Protein AF-A0ABD0NCD5-F1 (afdb_monomer_lite)

InterPro domains:
  IPR006703 AIG1-type guanine nucleotide-binding (G) domain [PF04548] (11-108)
  IPR027417 P-loop containing nucleoside triphosphate hydrolase [G3DSA:3.40.50.300] (2-115)

Secondary structure (DSSP, 8-state):
-PPPEEEEETTEEEEE---TTTTSS----TTTHHHHHHTS----EEEEE-GGG--TTGGGSS-HHHHTTEEEEEEESSHHHHHHHHHHHHH-HHHHHHHHHTTT-EEEEETT---

pLDDT: mean 75.87, std 13.76, range [41.16, 91.31]

Sequence (115 aa):
MTVPSQLKISGHCVSVINLIGLHETAVDLHPLTGQLVNENEIIAFIFVVRLGQLTDADKMVFGDRVLQFVMILFTYESQEESDSIIDDLKKNSALERLTEKCGGRYHTCSKNMNS

Organism: Cirrhinus mrigala (NCBI:txid683832)

Structure (mmCIF, N/CA/C/O backbone):
data_AF-A0ABD0NCD5-F1
#
_entry.id   AF-A0ABD0NCD5-F1
#
loop_
_atom_site.group_PDB
_atom_site.id
_atom_site.type_symbol
_atom_site.label_atom_id
_atom_site.label_alt_id
_atom_site.label_comp_id
_atom_site.label_asym_id
_atom_site.label_entity_id
_atom_site.label_seq_id
_atom_site.pdbx_PDB_ins_code
_atom_site.Cartn_x
_atom_site.Cartn_y
_atom_site.Cartn_z
_atom_site.occupancy
_atom_site.B_iso_or_equiv
_atom_site.auth_seq_id
_atom_site.auth_comp_id
_atom_site.auth_asym_id
_atom_site.auth_atom_id
_atom_site.pdbx_PDB_model_num
ATOM 1 N N . MET A 1 1 ? 22.268 7.561 -4.926 1.00 47.56 1 MET A N 1
ATOM 2 C CA . MET A 1 1 ? 22.227 6.210 -5.522 1.00 47.56 1 MET A CA 1
ATOM 3 C C . MET A 1 1 ? 21.804 5.264 -4.408 1.00 47.56 1 MET A C 1
ATOM 5 O O . MET A 1 1 ? 22.511 5.188 -3.412 1.00 47.56 1 MET A O 1
ATOM 9 N N . THR A 1 2 ? 20.607 4.686 -4.480 1.00 59.03 2 THR A N 1
ATOM 10 C CA . THR A 1 2 ? 20.098 3.745 -3.468 1.00 59.03 2 THR A CA 1
ATOM 11 C C . THR A 1 2 ? 20.689 2.362 -3.732 1.00 59.03 2 THR A C 1
ATOM 13 O O . THR A 1 2 ? 20.673 1.886 -4.863 1.00 59.03 2 THR A O 1
ATOM 16 N N . VAL A 1 3 ? 21.275 1.739 -2.707 1.00 71.50 3 VAL A N 1
ATOM 17 C CA . VAL A 1 3 ? 21.882 0.403 -2.814 1.00 71.50 3 VAL A CA 1
ATOM 18 C C . VAL A 1 3 ? 20.797 -0.646 -2.539 1.00 71.50 3 VAL A C 1
ATOM 20 O O . VAL A 1 3 ? 20.146 -0.553 -1.494 1.00 71.50 3 VAL A O 1
ATOM 23 N N . PRO A 1 4 ? 20.572 -1.628 -3.435 1.00 80.62 4 PRO A N 1
ATOM 24 C CA . PRO A 1 4 ? 19.635 -2.716 -3.179 1.00 80.62 4 PRO A CA 1
ATOM 25 C C . PRO A 1 4 ? 20.057 -3.530 -1.953 1.00 80.62 4 PRO A C 1
ATOM 27 O O . PRO A 1 4 ? 21.213 -3.931 -1.831 1.00 80.62 4 PRO A O 1
ATOM 30 N N . SER A 1 5 ? 19.111 -3.808 -1.060 1.00 84.44 5 SER A N 1
ATOM 31 C CA . SER A 1 5 ? 19.298 -4.757 0.039 1.00 84.44 5 SER A CA 1
ATOM 32 C C . SER A 1 5 ? 18.902 -6.152 -0.428 1.00 84.44 5 SER A C 1
ATOM 34 O O . SER A 1 5 ? 17.781 -6.352 -0.887 1.00 84.44 5 SER A O 1
ATOM 36 N N . GLN A 1 6 ? 19.814 -7.116 -0.329 1.00 88.62 6 GLN A N 1
ATOM 37 C CA . GLN A 1 6 ? 19.564 -8.493 -0.749 1.00 88.62 6 GLN A CA 1
ATOM 38 C C . GLN A 1 6 ? 19.241 -9.375 0.453 1.00 88.62 6 GLN A C 1
ATOM 40 O O . GLN A 1 6 ? 19.925 -9.322 1.474 1.00 88.62 6 GLN A O 1
ATOM 45 N N . LEU A 1 7 ? 18.219 -10.215 0.317 1.00 88.19 7 LEU A N 1
ATOM 46 C CA . LEU A 1 7 ? 17.791 -11.166 1.335 1.00 88.19 7 LEU A CA 1
ATOM 47 C C . LEU A 1 7 ? 17.533 -12.535 0.705 1.00 88.19 7 LEU A C 1
ATOM 49 O O . LEU A 1 7 ? 17.120 -12.624 -0.449 1.00 88.19 7 LEU A O 1
ATOM 53 N N . LYS A 1 8 ? 17.732 -13.615 1.466 1.00 91.00 8 LYS A N 1
ATOM 54 C CA . LYS A 1 8 ? 17.350 -14.965 1.040 1.00 91.00 8 LYS A CA 1
ATOM 55 C C . LYS A 1 8 ? 16.115 -15.416 1.812 1.00 91.00 8 LYS A C 1
ATOM 57 O O . LYS A 1 8 ? 16.192 -15.623 3.018 1.00 91.00 8 LYS A O 1
ATOM 62 N N . ILE A 1 9 ? 14.993 -15.585 1.117 1.00 89.69 9 ILE A N 1
ATOM 63 C CA . ILE A 1 9 ? 13.704 -15.988 1.695 1.00 89.69 9 ILE A CA 1
ATOM 64 C C . ILE A 1 9 ? 13.284 -17.303 1.048 1.00 89.69 9 ILE A C 1
ATOM 66 O O . ILE A 1 9 ? 13.142 -17.380 -0.170 1.00 89.69 9 ILE A O 1
ATOM 70 N N . SER A 1 10 ? 13.107 -18.359 1.846 1.00 91.19 10 SER A N 1
ATOM 71 C CA . SER A 1 10 ? 12.651 -19.675 1.362 1.00 91.19 10 SER A CA 1
ATOM 72 C C . SER A 1 10 ? 13.425 -20.185 0.134 1.00 91.19 10 SER A C 1
ATOM 74 O O . SER A 1 10 ? 12.841 -20.695 -0.816 1.00 91.19 10 SER A O 1
ATOM 76 N N . GLY A 1 11 ? 14.748 -19.983 0.115 1.00 90.19 11 GLY A N 1
ATOM 77 C CA . GLY A 1 11 ? 15.621 -20.383 -0.996 1.00 90.19 11 GLY A CA 1
ATOM 78 C C . GLY A 1 11 ? 15.746 -19.376 -2.147 1.00 90.19 11 GLY A C 1
ATOM 79 O O . GLY A 1 11 ? 16.666 -19.524 -2.947 1.00 90.19 11 GLY A O 1
ATOM 80 N N . HIS A 1 12 ? 14.917 -18.332 -2.193 1.00 85.69 12 HIS A N 1
ATOM 81 C CA . HIS A 1 12 ? 14.911 -17.311 -3.243 1.00 85.69 12 HIS A CA 1
ATOM 82 C C . HIS A 1 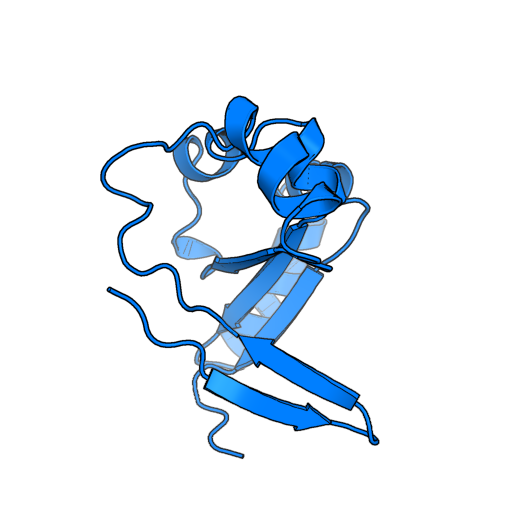12 ? 15.716 -16.077 -2.819 1.00 85.69 12 HIS A C 1
ATOM 84 O O . HIS A 1 12 ? 15.580 -15.608 -1.689 1.00 85.69 12 HIS A O 1
ATOM 90 N N . CYS A 1 13 ? 16.544 -15.541 -3.718 1.00 87.56 13 CYS A N 1
ATOM 91 C CA . CYS A 1 13 ? 17.233 -14.268 -3.506 1.00 87.56 13 CYS A CA 1
ATOM 92 C C . CYS A 1 13 ? 16.309 -13.115 -3.909 1.00 87.56 13 CYS A C 1
ATOM 94 O O . CYS A 1 13 ? 15.942 -12.991 -5.073 1.00 87.56 13 CYS A O 1
ATOM 96 N N . VAL A 1 14 ? 15.949 -12.272 -2.948 1.00 88.88 14 VAL A N 1
ATOM 97 C CA . VAL A 1 14 ? 15.095 -11.099 -3.133 1.00 88.88 14 VAL A CA 1
ATOM 98 C C . VAL A 1 14 ? 15.953 -9.851 -2.972 1.00 88.88 14 VAL A C 1
ATOM 100 O O . VAL A 1 14 ? 16.652 -9.710 -1.972 1.00 88.88 14 VAL A O 1
ATOM 103 N N . SER A 1 15 ? 15.899 -8.943 -3.946 1.00 87.31 15 SER A N 1
ATOM 104 C CA . SER A 1 15 ? 16.525 -7.621 -3.847 1.00 87.31 15 SER A CA 1
ATOM 105 C C . SER A 1 15 ? 15.450 -6.571 -3.593 1.00 87.31 15 SER A C 1
ATOM 107 O O . SER A 1 15 ? 14.492 -6.470 -4.355 1.00 87.31 15 SER A O 1
ATOM 109 N N . VAL A 1 16 ? 15.609 -5.785 -2.534 1.00 86.12 16 VAL A N 1
ATOM 110 C CA . VAL A 1 16 ? 14.696 -4.704 -2.158 1.00 86.12 16 VAL A CA 1
ATOM 111 C C . VAL A 1 16 ? 15.399 -3.374 -2.371 1.00 86.12 16 VAL A C 1
ATOM 113 O O . VAL A 1 16 ? 16.469 -3.122 -1.816 1.00 86.12 16 VAL A O 1
ATOM 116 N N . ILE A 1 17 ? 14.788 -2.507 -3.173 1.00 82.12 17 ILE A N 1
ATOM 117 C CA . ILE A 1 17 ? 15.286 -1.159 -3.439 1.00 82.12 17 ILE A CA 1
ATOM 118 C C . ILE A 1 17 ? 14.331 -0.185 -2.765 1.00 82.12 17 ILE A C 1
ATOM 120 O O . ILE A 1 17 ? 13.172 -0.075 -3.155 1.00 82.12 17 ILE A O 1
ATOM 124 N N . ASN A 1 18 ? 14.817 0.522 -1.747 1.00 79.81 18 ASN A N 1
ATOM 125 C CA . ASN A 1 18 ? 14.029 1.571 -1.118 1.00 79.81 18 ASN A CA 1
ATOM 126 C C . ASN A 1 18 ? 14.095 2.844 -1.971 1.00 79.81 18 ASN A C 1
ATOM 128 O O . ASN A 1 18 ? 15.179 3.382 -2.201 1.00 79.81 18 ASN A O 1
ATOM 132 N N . LEU A 1 19 ? 12.943 3.324 -2.428 1.00 73.00 19 LEU A N 1
ATOM 133 C CA . LEU A 1 19 ? 12.811 4.563 -3.189 1.00 73.00 19 LEU A CA 1
ATOM 134 C C . LEU A 1 19 ? 12.385 5.686 -2.236 1.00 73.00 19 LEU A C 1
ATOM 136 O O . LEU A 1 19 ? 11.215 6.047 -2.146 1.00 73.00 19 LEU A O 1
ATOM 140 N N . ILE A 1 20 ? 13.345 6.221 -1.481 1.00 58.53 20 ILE A N 1
ATOM 141 C CA . ILE A 1 20 ? 13.105 7.356 -0.581 1.00 58.53 20 ILE A CA 1
ATOM 142 C C . ILE A 1 20 ? 12.986 8.631 -1.433 1.00 58.53 20 ILE A C 1
ATOM 144 O O . ILE A 1 20 ? 13.888 8.911 -2.220 1.00 58.53 20 ILE A O 1
ATOM 148 N N . GLY A 1 21 ? 11.907 9.409 -1.274 1.00 52.12 21 GLY A N 1
ATOM 149 C CA . GLY A 1 21 ? 11.760 10.736 -1.903 1.00 52.12 21 GLY A CA 1
ATOM 150 C C . GLY A 1 21 ? 10.808 10.839 -3.104 1.00 52.12 21 GLY A C 1
ATOM 151 O O . GLY A 1 21 ? 10.759 11.887 -3.739 1.00 52.12 21 GLY A O 1
ATOM 152 N N . LEU A 1 22 ? 10.003 9.813 -3.404 1.00 52.25 22 LEU A N 1
ATOM 153 C CA . LEU A 1 22 ? 9.044 9.845 -4.527 1.00 52.25 22 LEU A CA 1
ATOM 154 C C . LEU A 1 22 ? 7.879 10.850 -4.345 1.00 52.25 22 LEU A C 1
ATOM 156 O O . LEU A 1 22 ? 7.052 11.002 -5.233 1.00 52.25 22 LEU A O 1
ATOM 160 N N . HIS A 1 23 ? 7.794 11.525 -3.196 1.00 47.94 23 HIS A N 1
ATOM 161 C CA . HIS A 1 23 ? 6.716 12.464 -2.871 1.00 47.94 23 HIS A CA 1
ATOM 162 C C . HIS A 1 23 ? 6.934 13.876 -3.459 1.00 47.94 23 HIS A C 1
ATOM 164 O O . HIS A 1 23 ? 5.974 14.620 -3.625 1.00 47.94 23 HIS A O 1
ATOM 170 N N . GLU A 1 24 ? 8.167 14.279 -3.800 1.00 41.16 24 GLU A N 1
ATOM 171 C CA . GLU A 1 24 ? 8.433 15.665 -4.252 1.00 41.16 24 GLU A CA 1
ATOM 172 C C . GLU A 1 24 ? 8.239 15.885 -5.754 1.00 41.16 24 GLU A C 1
ATOM 174 O O . GLU A 1 24 ? 8.035 17.008 -6.211 1.00 41.16 24 GLU A O 1
ATOM 179 N N . THR A 1 25 ? 8.227 14.810 -6.532 1.00 41.28 25 THR A N 1
ATOM 180 C CA . THR A 1 25 ? 7.779 14.839 -7.919 1.00 41.28 25 THR A CA 1
ATOM 181 C C . THR A 1 25 ? 6.887 13.632 -8.070 1.00 41.28 25 THR A C 1
ATOM 183 O O . THR A 1 25 ? 7.337 12.522 -7.813 1.00 41.28 25 THR A O 1
ATOM 186 N N . ALA A 1 26 ? 5.620 13.832 -8.427 1.00 46.38 26 ALA A N 1
ATOM 187 C CA . ALA A 1 26 ? 4.782 12.747 -8.909 1.00 46.38 26 ALA A CA 1
ATOM 188 C C . ALA A 1 26 ? 5.489 12.167 -10.140 1.00 46.38 26 ALA A C 1
ATOM 190 O O . ALA A 1 26 ? 5.340 12.666 -11.255 1.00 46.38 26 ALA A O 1
ATOM 191 N N . VAL A 1 27 ? 6.374 11.196 -9.915 1.00 51.12 27 VAL A N 1
ATOM 192 C CA . VAL A 1 27 ? 7.041 10.480 -10.985 1.00 51.12 27 VAL A CA 1
ATOM 193 C C . VAL A 1 27 ? 5.931 9.660 -11.589 1.00 51.12 27 VAL A C 1
ATOM 195 O O . VAL A 1 27 ? 5.496 8.667 -11.009 1.00 51.12 27 VAL A O 1
ATOM 198 N N . ASP A 1 28 ? 5.440 10.121 -12.732 1.00 55.88 28 ASP A N 1
ATOM 199 C CA . ASP A 1 28 ? 4.587 9.306 -13.562 1.00 55.88 28 ASP A CA 1
ATOM 200 C C . ASP A 1 28 ? 5.390 8.049 -13.905 1.00 55.88 28 ASP A C 1
ATOM 202 O O . ASP A 1 28 ? 6.313 8.075 -14.717 1.00 55.88 28 ASP A O 1
ATOM 206 N N . LEU A 1 29 ? 5.108 6.954 -13.200 1.00 59.59 29 LEU A N 1
ATOM 207 C CA . LEU A 1 29 ? 5.751 5.665 -13.432 1.00 59.59 29 LEU A CA 1
ATOM 208 C C . LEU A 1 29 ? 5.189 4.997 -14.691 1.00 59.59 29 LEU A C 1
ATOM 210 O O . LEU A 1 29 ? 5.682 3.938 -15.077 1.00 59.59 29 LEU A O 1
ATOM 214 N N . HIS A 1 30 ? 4.188 5.591 -15.351 1.00 60.62 30 HIS A N 1
ATOM 215 C CA . HIS A 1 30 ? 3.564 5.067 -16.562 1.00 60.62 30 HIS A CA 1
ATOM 216 C C . HIS A 1 30 ? 4.537 4.879 -17.747 1.00 60.62 30 HIS A C 1
ATOM 218 O O . HIS A 1 30 ? 4.465 3.838 -18.404 1.00 60.62 30 HIS A O 1
ATOM 224 N N . PRO A 1 31 ? 5.492 5.789 -18.036 1.00 58.47 31 PRO A N 1
ATOM 225 C CA . PRO A 1 31 ? 6.487 5.584 -19.090 1.00 58.47 31 PRO A CA 1
ATOM 226 C C . PRO A 1 31 ? 7.546 4.550 -18.690 1.00 58.47 31 PRO A C 1
ATOM 228 O O . PRO A 1 31 ? 8.029 3.794 -19.529 1.00 58.47 31 PRO A O 1
ATOM 231 N N . LEU A 1 32 ? 7.884 4.491 -17.399 1.00 59.25 32 LEU A N 1
ATOM 232 C CA . LEU A 1 32 ? 8.908 3.592 -16.868 1.00 59.25 32 LEU A CA 1
ATOM 233 C C . LEU A 1 32 ? 8.376 2.180 -16.615 1.00 59.25 32 LEU A C 1
ATOM 235 O O . LEU A 1 32 ? 9.171 1.260 -16.472 1.00 59.25 32 LEU A O 1
ATOM 239 N N . THR A 1 33 ? 7.057 1.961 -16.597 1.00 60.88 33 THR A N 1
ATOM 240 C CA . THR A 1 33 ? 6.477 0.658 -16.230 1.00 60.88 33 THR A CA 1
ATOM 241 C C . THR A 1 33 ? 6.923 -0.445 -17.180 1.00 60.88 33 THR A C 1
ATOM 243 O O . THR A 1 33 ? 7.239 -1.543 -16.737 1.00 60.88 33 THR A O 1
ATOM 246 N N . GLY A 1 34 ? 6.990 -0.148 -18.482 1.00 61.44 34 GLY A N 1
ATOM 247 C CA . GLY A 1 34 ? 7.451 -1.110 -19.483 1.00 61.44 34 GLY A CA 1
ATOM 248 C C . GLY A 1 34 ? 8.913 -1.510 -19.280 1.00 61.44 34 GLY A C 1
ATOM 249 O O . GLY A 1 34 ? 9.232 -2.688 -19.366 1.00 61.44 34 GLY A O 1
ATOM 250 N N . GLN A 1 35 ? 9.780 -0.550 -18.956 1.00 60.62 35 GLN A N 1
ATOM 251 C CA . GLN A 1 35 ? 11.210 -0.786 -18.723 1.00 60.62 35 GLN A CA 1
ATOM 252 C C . GLN A 1 35 ? 11.469 -1.451 -17.363 1.00 60.62 35 GLN A C 1
ATOM 254 O O . GLN A 1 35 ? 12.272 -2.372 -17.246 1.00 60.62 35 GLN A O 1
ATOM 259 N N . LEU A 1 36 ? 10.757 -1.036 -16.317 1.00 62.75 36 LEU A N 1
ATOM 260 C CA . LEU A 1 36 ? 10.894 -1.596 -14.972 1.00 62.75 36 LEU A CA 1
ATOM 261 C C . LEU A 1 36 ? 10.452 -3.064 -14.924 1.00 62.75 36 LEU A C 1
ATOM 263 O O . LEU A 1 36 ? 11.142 -3.888 -14.330 1.00 62.75 36 LEU A O 1
ATOM 267 N N . VAL A 1 37 ? 9.340 -3.399 -15.583 1.00 60.72 37 VAL A N 1
ATOM 268 C CA . VAL A 1 37 ? 8.805 -4.768 -15.587 1.00 60.72 37 VAL A CA 1
ATOM 269 C C . VAL A 1 37 ? 9.558 -5.671 -16.569 1.00 60.72 37 VAL A C 1
ATOM 271 O O . VAL A 1 37 ? 9.873 -6.802 -16.215 1.00 60.72 37 VAL A O 1
ATOM 274 N N . ASN A 1 38 ? 9.880 -5.195 -17.779 1.00 63.47 38 ASN A N 1
ATOM 275 C CA . ASN A 1 38 ? 10.464 -6.063 -18.811 1.00 63.47 38 ASN A CA 1
ATOM 276 C C . ASN A 1 38 ? 11.999 -6.111 -18.800 1.00 63.47 38 ASN A C 1
ATOM 278 O O . ASN A 1 38 ? 12.555 -7.131 -19.193 1.00 63.47 38 ASN A O 1
ATOM 282 N N . GLU A 1 39 ? 12.689 -5.040 -18.393 1.00 62.38 39 GLU A N 1
ATOM 283 C CA . GLU A 1 39 ? 14.160 -4.966 -18.473 1.00 62.38 39 GLU A CA 1
ATOM 284 C C . GLU A 1 39 ? 14.846 -5.173 -17.115 1.00 62.38 39 GLU A C 1
ATOM 286 O O . GLU A 1 39 ? 15.995 -5.600 -17.083 1.00 62.38 39 GLU A O 1
ATOM 291 N N . ASN A 1 40 ? 14.160 -4.899 -15.996 1.00 58.28 40 ASN A N 1
ATOM 292 C CA . ASN A 1 40 ? 14.758 -4.933 -14.651 1.00 58.28 40 ASN A CA 1
ATOM 293 C C . ASN A 1 40 ? 14.247 -6.076 -13.756 1.00 58.28 40 ASN A C 1
ATOM 295 O O . ASN A 1 40 ? 14.546 -6.082 -12.563 1.00 58.28 40 ASN A O 1
ATOM 299 N N . GLU A 1 41 ? 13.466 -7.017 -14.302 1.00 70.56 41 GLU A N 1
ATOM 300 C CA . GLU A 1 41 ? 12.909 -8.172 -13.571 1.00 70.56 41 GLU A CA 1
ATOM 301 C C . GLU A 1 41 ? 12.170 -7.785 -12.268 1.00 70.56 41 GLU A C 1
ATOM 303 O O . GLU A 1 41 ? 12.098 -8.567 -11.316 1.00 70.56 41 GLU A O 1
ATOM 308 N N . ILE A 1 42 ? 11.607 -6.570 -12.193 1.00 75.25 42 ILE A N 1
ATOM 309 C CA . ILE A 1 42 ? 10.859 -6.130 -11.011 1.00 75.25 42 ILE A CA 1
ATOM 310 C C . ILE A 1 42 ? 9.546 -6.904 -10.953 1.00 75.25 42 ILE A C 1
ATOM 312 O O . ILE A 1 42 ? 8.648 -6.718 -11.773 1.00 75.25 42 ILE A O 1
ATOM 316 N N . ILE A 1 43 ? 9.431 -7.753 -9.935 1.00 78.81 43 ILE A N 1
ATOM 317 C CA . ILE A 1 43 ? 8.281 -8.642 -9.749 1.00 78.81 43 ILE A CA 1
ATOM 318 C C . ILE A 1 43 ? 7.102 -7.977 -9.026 1.00 78.81 43 ILE A C 1
ATOM 320 O O . ILE A 1 43 ? 5.973 -8.451 -9.145 1.00 78.81 43 ILE A O 1
ATOM 324 N N . ALA A 1 44 ? 7.347 -6.908 -8.259 1.00 83.06 44 ALA A N 1
ATOM 325 C CA . ALA A 1 44 ? 6.319 -6.201 -7.499 1.00 83.06 44 ALA A CA 1
ATOM 326 C C . ALA A 1 44 ? 6.768 -4.797 -7.072 1.00 83.06 44 ALA A C 1
ATOM 328 O O . ALA A 1 44 ? 7.946 -4.561 -6.796 1.00 83.06 44 ALA A O 1
ATOM 329 N N . PHE A 1 45 ? 5.796 -3.897 -6.924 1.00 83.19 45 PHE A N 1
ATOM 330 C CA . PHE A 1 45 ? 5.951 -2.621 -6.230 1.00 83.19 45 PHE A CA 1
ATOM 331 C C . PHE A 1 45 ? 5.241 -2.688 -4.879 1.00 83.19 45 PHE A C 1
ATOM 333 O O . PHE A 1 45 ? 4.104 -3.148 -4.798 1.00 83.19 45 PHE A O 1
ATOM 340 N N . ILE A 1 46 ? 5.889 -2.206 -3.819 1.00 87.31 46 ILE A N 1
ATOM 341 C CA . ILE A 1 46 ? 5.290 -2.135 -2.483 1.00 87.31 46 ILE A CA 1
ATOM 342 C C . ILE A 1 46 ? 5.069 -0.666 -2.142 1.00 87.31 46 ILE A C 1
ATOM 344 O O . ILE A 1 46 ? 6.031 0.088 -1.994 1.00 87.31 46 ILE A O 1
ATOM 348 N N . PHE A 1 47 ? 3.806 -0.261 -2.017 1.00 85.00 47 PHE A N 1
ATOM 349 C CA . PHE A 1 47 ? 3.445 1.089 -1.600 1.00 85.00 47 PHE A CA 1
ATOM 350 C C . PHE A 1 47 ? 3.173 1.109 -0.097 1.00 85.00 47 PHE A C 1
ATOM 352 O O . PHE A 1 47 ? 2.147 0.610 0.365 1.00 85.00 47 PHE A O 1
ATOM 359 N N . VAL A 1 48 ? 4.132 1.634 0.666 1.00 85.31 48 VAL A N 1
ATOM 360 C CA . VAL A 1 48 ? 4.088 1.649 2.132 1.00 85.31 48 VAL A CA 1
ATOM 361 C C . VAL A 1 48 ? 3.399 2.919 2.609 1.00 85.31 48 VAL A C 1
ATOM 363 O O . VAL A 1 48 ? 3.877 4.018 2.337 1.00 85.31 48 VAL A O 1
ATOM 366 N N . VAL A 1 49 ? 2.295 2.774 3.339 1.00 82.12 49 VAL A N 1
ATOM 367 C CA . VAL A 1 49 ? 1.476 3.905 3.796 1.00 82.12 49 VAL A CA 1
ATOM 368 C C . VAL A 1 49 ? 1.001 3.710 5.230 1.00 82.12 49 VAL A C 1
ATOM 370 O O . VAL A 1 49 ? 0.770 2.587 5.672 1.00 82.12 49 VAL A O 1
ATOM 373 N N . ARG A 1 50 ? 0.812 4.808 5.967 1.00 84.44 50 ARG A N 1
ATOM 374 C CA . ARG A 1 50 ? -0.080 4.825 7.13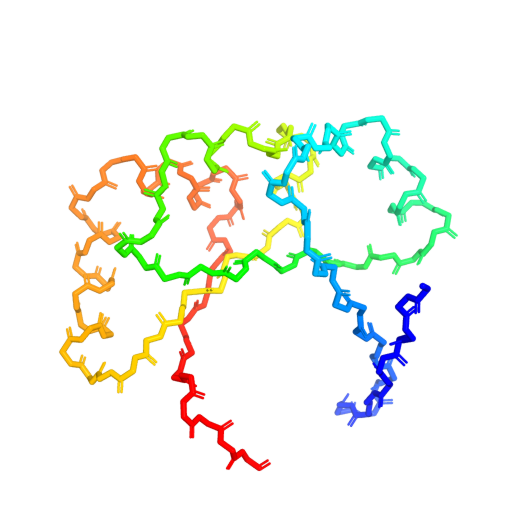5 1.00 84.44 50 ARG A CA 1
ATOM 375 C C . ARG A 1 50 ? -1.436 5.341 6.700 1.00 84.44 50 ARG A C 1
ATOM 377 O O . ARG A 1 50 ? -1.510 6.292 5.927 1.00 84.44 50 ARG A O 1
ATOM 384 N N . LEU A 1 51 ? -2.506 4.739 7.202 1.00 73.44 51 LEU A N 1
ATOM 385 C CA . LEU A 1 51 ? -3.863 5.023 6.737 1.00 73.44 51 LEU A CA 1
ATOM 386 C C . LEU A 1 51 ? -4.253 6.501 6.909 1.00 73.44 51 LEU A C 1
ATOM 388 O O . LEU A 1 51 ? -4.789 7.105 5.985 1.00 73.44 51 LEU A O 1
ATOM 392 N N . GLY A 1 52 ? -3.874 7.114 8.035 1.00 69.25 52 GLY A N 1
ATOM 393 C CA . GLY A 1 52 ? -4.089 8.545 8.288 1.00 69.25 52 GLY A CA 1
ATOM 394 C C . GLY A 1 52 ? -3.225 9.494 7.446 1.00 69.25 52 GLY A C 1
ATOM 395 O O . GLY A 1 52 ? -3.384 10.706 7.548 1.00 69.25 52 GLY A O 1
ATOM 396 N N . GLN A 1 53 ? -2.300 8.971 6.639 1.00 70.25 53 GLN A N 1
ATOM 397 C CA . GLN A 1 53 ? -1.407 9.755 5.782 1.00 70.25 53 GLN A CA 1
ATO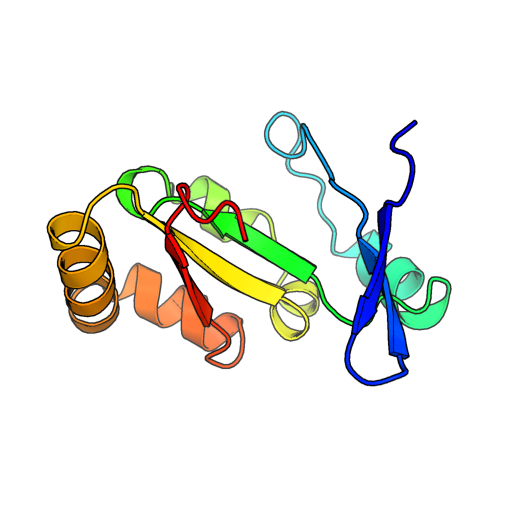M 398 C C . GLN A 1 53 ? -1.766 9.651 4.298 1.00 70.25 53 GLN A C 1
ATOM 400 O O . GLN A 1 53 ? -1.115 10.298 3.486 1.00 70.25 53 GLN A O 1
ATOM 405 N N . LEU A 1 54 ? -2.784 8.864 3.937 1.00 70.94 54 LEU A N 1
ATOM 406 C CA . LEU A 1 54 ? -3.185 8.720 2.546 1.00 70.94 54 LEU A CA 1
ATOM 407 C C . LEU A 1 54 ? -4.000 9.936 2.093 1.00 70.94 54 LEU A C 1
ATOM 409 O O . LEU A 1 54 ? -5.132 10.146 2.533 1.00 70.94 54 LEU A O 1
ATOM 413 N N . THR A 1 55 ? -3.448 10.716 1.175 1.00 68.69 55 THR A N 1
ATOM 414 C CA . THR A 1 55 ? -4.134 11.844 0.542 1.00 68.69 55 THR A CA 1
ATOM 415 C C . THR A 1 55 ? -4.720 11.447 -0.813 1.00 68.69 55 THR A C 1
ATOM 417 O O . THR A 1 55 ? -4.373 10.418 -1.396 1.00 68.69 55 THR A O 1
ATOM 420 N N . ASP A 1 56 ? -5.624 12.263 -1.360 1.00 66.19 56 ASP A N 1
ATOM 421 C CA . ASP A 1 56 ? -6.115 12.046 -2.728 1.00 66.19 56 ASP A CA 1
ATOM 422 C C . ASP A 1 56 ? -5.002 12.184 -3.778 1.00 66.19 56 ASP A C 1
ATOM 424 O O . ASP A 1 56 ? -5.074 11.538 -4.822 1.00 66.19 56 ASP A O 1
ATOM 428 N N . ALA A 1 57 ? -3.946 12.950 -3.480 1.00 65.19 57 ALA A N 1
ATOM 429 C CA . ALA A 1 57 ? -2.768 13.046 -4.334 1.00 65.19 57 ALA A CA 1
ATOM 430 C C . ALA A 1 57 ? -2.018 11.706 -4.409 1.00 65.19 57 ALA A C 1
ATOM 432 O O . ALA A 1 57 ? -1.673 11.277 -5.508 1.00 65.19 57 ALA A O 1
ATOM 433 N N . ASP A 1 58 ? -1.871 10.990 -3.287 1.00 63.66 58 ASP A N 1
ATOM 434 C CA . ASP A 1 58 ? -1.225 9.666 -3.236 1.00 63.66 58 ASP A CA 1
ATOM 435 C C . ASP A 1 58 ? -1.954 8.622 -4.094 1.00 63.66 58 ASP A C 1
ATOM 437 O O . ASP A 1 58 ? -1.337 7.736 -4.687 1.00 63.66 58 ASP A O 1
ATOM 441 N N . LYS A 1 59 ? -3.280 8.758 -4.227 1.00 61.81 59 LYS A N 1
ATOM 442 C CA . LYS A 1 59 ? -4.116 7.888 -5.071 1.00 61.81 59 LYS A CA 1
ATOM 443 C C . LYS A 1 59 ? -3.898 8.119 -6.571 1.00 61.81 59 LYS A C 1
ATOM 445 O O . LYS A 1 59 ? -4.301 7.273 -7.368 1.00 61.81 59 LYS A O 1
ATOM 450 N N . MET A 1 60 ? -3.303 9.249 -6.961 1.00 58.19 60 MET A N 1
ATOM 451 C CA . MET A 1 60 ? -3.061 9.634 -8.358 1.00 58.19 60 MET A CA 1
ATOM 452 C C . MET A 1 60 ? -1.620 9.380 -8.824 1.00 58.19 60 MET A C 1
ATOM 454 O O . MET A 1 60 ? -1.349 9.520 -10.013 1.00 58.19 60 MET A O 1
ATOM 458 N N . VAL A 1 61 ? -0.702 8.998 -7.924 1.00 57.88 61 VAL A N 1
ATOM 459 C CA . VAL A 1 61 ? 0.733 8.834 -8.246 1.00 57.88 61 VAL A CA 1
ATOM 460 C C . VAL A 1 61 ? 0.994 7.629 -9.154 1.00 57.88 61 VAL A C 1
ATOM 462 O O . VAL A 1 61 ? 1.929 7.631 -9.952 1.00 57.88 61 VAL A O 1
ATOM 465 N N . PHE A 1 62 ? 0.157 6.596 -9.077 1.00 61.72 62 PHE A N 1
ATOM 466 C CA . PHE A 1 62 ? 0.335 5.381 -9.863 1.00 61.72 62 PHE A CA 1
ATOM 467 C C . PHE A 1 62 ? -0.638 5.360 -11.043 1.00 61.72 62 PHE A C 1
ATOM 469 O O . PHE A 1 62 ? -1.852 5.273 -10.859 1.00 61.72 62 PHE A O 1
ATOM 476 N N . GLY A 1 63 ? -0.112 5.394 -12.269 1.00 65.75 63 GLY A N 1
ATOM 477 C CA . GLY A 1 63 ? -0.919 5.119 -13.460 1.00 65.75 63 GLY A CA 1
ATOM 478 C C . GLY A 1 63 ? -1.541 3.715 -13.402 1.00 65.75 63 GLY A C 1
ATOM 479 O O . GLY A 1 63 ? -0.947 2.795 -12.837 1.00 65.75 63 GLY A O 1
ATOM 480 N N . ASP A 1 64 ? -2.711 3.519 -14.020 1.00 72.44 64 ASP A N 1
ATOM 481 C CA . ASP A 1 64 ? -3.497 2.273 -13.899 1.00 72.44 64 ASP A CA 1
ATOM 482 C C . ASP A 1 64 ? -2.700 1.002 -14.273 1.00 72.44 64 ASP A C 1
ATOM 484 O O . ASP A 1 64 ? -2.881 -0.056 -13.673 1.00 72.44 64 ASP A O 1
ATOM 488 N N . ARG A 1 65 ? -1.750 1.102 -15.215 1.00 71.44 65 ARG A N 1
ATOM 489 C CA . ARG A 1 65 ? -0.850 -0.009 -15.586 1.00 71.44 65 ARG A CA 1
ATOM 490 C C . ARG A 1 65 ? 0.147 -0.394 -14.498 1.00 71.44 65 ARG A C 1
ATOM 492 O O . ARG A 1 65 ? 0.590 -1.535 -14.480 1.00 71.44 65 ARG A O 1
ATOM 499 N N . VAL A 1 66 ? 0.547 0.539 -13.641 1.00 74.31 66 VAL A N 1
ATOM 500 C CA . VAL A 1 66 ? 1.488 0.289 -12.539 1.00 74.31 66 VAL A CA 1
ATOM 501 C C . VAL A 1 66 ? 0.747 -0.377 -11.387 1.00 74.31 66 VAL A C 1
ATOM 503 O O . VAL A 1 66 ? 1.256 -1.330 -10.803 1.00 74.31 66 VAL A O 1
ATOM 506 N N . LEU A 1 67 ? -0.488 0.061 -11.115 1.00 79.06 67 LEU A N 1
ATOM 507 C CA . LEU A 1 67 ? -1.329 -0.461 -10.033 1.00 79.06 67 LEU A CA 1
ATOM 508 C C . LEU A 1 67 ? -1.527 -1.984 -10.112 1.00 79.06 67 LEU A C 1
ATOM 510 O O . LEU A 1 67 ? -1.584 -2.648 -9.078 1.00 79.06 67 LEU A O 1
ATOM 514 N N . GLN A 1 68 ? -1.510 -2.572 -11.315 1.00 79.75 68 GLN A N 1
ATOM 515 C CA . GLN A 1 68 ? -1.589 -4.028 -11.498 1.00 79.75 68 GLN A CA 1
ATOM 516 C C . GLN A 1 68 ? -0.376 -4.816 -10.947 1.00 79.75 68 GLN A C 1
ATOM 518 O O . GLN A 1 68 ? -0.471 -6.037 -10.824 1.00 79.75 68 GLN A O 1
ATOM 523 N N . PHE A 1 69 ? 0.724 -4.144 -10.601 1.00 79.94 69 PHE A N 1
ATOM 524 C CA . PHE A 1 69 ? 1.925 -4.718 -9.978 1.00 79.94 69 PHE A CA 1
ATOM 525 C C . PHE A 1 69 ? 2.150 -4.213 -8.544 1.00 79.94 69 PHE A C 1
ATOM 527 O O . PHE A 1 69 ? 3.128 -4.596 -7.901 1.00 79.94 69 PHE A O 1
ATOM 534 N N . VAL A 1 70 ? 1.265 -3.347 -8.040 1.00 85.19 70 VAL A N 1
ATOM 535 C CA . VAL A 1 70 ? 1.374 -2.755 -6.704 1.00 85.19 70 VAL A CA 1
ATOM 536 C C . VAL A 1 70 ? 0.692 -3.645 -5.663 1.00 85.19 70 VAL A C 1
ATOM 538 O O . VAL A 1 70 ? -0.421 -4.142 -5.867 1.00 85.19 70 VAL A O 1
ATOM 541 N N . MET A 1 71 ? 1.367 -3.809 -4.527 1.00 90.25 71 MET A N 1
ATOM 542 C CA . MET A 1 71 ? 0.821 -4.254 -3.249 1.00 90.25 71 MET A CA 1
ATOM 543 C C . MET A 1 71 ? 0.865 -3.082 -2.267 1.00 90.25 71 MET A C 1
ATOM 545 O O . MET A 1 71 ? 1.906 -2.441 -2.108 1.00 90.25 71 MET A O 1
ATOM 549 N N . ILE A 1 72 ? -0.248 -2.807 -1.591 1.00 88.25 72 ILE A N 1
ATOM 550 C CA . ILE A 1 72 ? -0.305 -1.759 -0.566 1.00 88.25 72 ILE A CA 1
ATOM 551 C C . ILE A 1 72 ? 0.094 -2.363 0.781 1.00 88.25 72 ILE A C 1
ATOM 553 O O . ILE A 1 72 ? -0.517 -3.330 1.231 1.00 88.25 72 ILE A O 1
ATOM 557 N N . LEU A 1 73 ? 1.106 -1.802 1.435 1.00 90.69 73 LEU A N 1
ATOM 558 C CA . LEU A 1 73 ? 1.516 -2.197 2.779 1.00 90.69 73 LEU A CA 1
ATOM 559 C C . LEU A 1 73 ? 1.081 -1.119 3.771 1.00 90.69 73 LEU A C 1
ATOM 561 O O . LEU A 1 73 ? 1.730 -0.080 3.899 1.00 90.69 73 LEU A O 1
ATOM 565 N N . PHE A 1 74 ? -0.017 -1.373 4.477 1.00 88.88 74 PHE A N 1
ATOM 566 C CA . PHE A 1 74 ? -0.478 -0.506 5.551 1.00 88.88 74 PHE A CA 1
ATOM 567 C C . PHE A 1 74 ? 0.368 -0.743 6.796 1.00 88.88 74 PHE A C 1
ATOM 569 O O . PHE A 1 74 ? 0.455 -1.862 7.297 1.00 88.88 74 PHE A O 1
ATOM 576 N N . THR A 1 75 ? 0.991 0.308 7.306 1.00 89.19 75 THR A N 1
ATOM 577 C CA . THR A 1 75 ? 1.784 0.241 8.535 1.00 89.19 75 THR A CA 1
ATOM 578 C C . THR A 1 75 ? 0.996 0.781 9.718 1.00 89.19 75 THR A C 1
ATOM 580 O O . THR A 1 75 ? 0.174 1.677 9.544 1.00 89.19 75 THR A O 1
ATOM 583 N N . TYR A 1 76 ? 1.237 0.230 10.907 1.00 89.62 76 TYR A N 1
ATOM 584 C CA . TYR A 1 76 ? 0.622 0.678 12.157 1.00 89.62 76 TYR A CA 1
ATOM 585 C C . TYR A 1 76 ? 1.606 0.597 13.328 1.00 89.62 76 TYR A C 1
ATOM 587 O O . TYR A 1 76 ? 2.573 -0.169 13.294 1.00 89.62 76 TYR A O 1
ATOM 595 N N . GLU A 1 77 ? 1.382 1.394 14.367 1.00 89.56 77 GLU A N 1
ATOM 596 C CA . GLU A 1 77 ? 2.202 1.430 15.585 1.00 89.56 77 GLU A CA 1
ATOM 597 C C . GLU A 1 77 ? 1.462 0.857 16.810 1.00 89.56 77 GLU A C 1
ATOM 599 O O . GLU A 1 77 ? 2.118 0.436 17.766 1.00 89.56 77 GLU A O 1
ATOM 604 N N . SER A 1 78 ? 0.126 0.759 16.771 1.00 88.75 78 SER A N 1
ATOM 605 C CA . SER A 1 78 ? -0.705 0.159 17.827 1.00 88.75 78 SER A CA 1
ATOM 606 C C . SER A 1 78 ? -1.733 -0.839 17.275 1.00 88.75 78 SER A C 1
ATOM 608 O O . SER A 1 78 ? -2.090 -0.800 16.098 1.00 88.75 78 SER A O 1
ATOM 610 N N . GLN A 1 79 ? -2.232 -1.742 18.127 1.00 86.81 79 GLN A N 1
ATOM 611 C CA . GLN A 1 79 ? -3.299 -2.673 17.731 1.00 86.81 79 GLN A CA 1
ATOM 612 C C . GLN A 1 79 ? -4.603 -1.935 17.393 1.00 86.81 79 GLN A C 1
ATOM 614 O O . GLN A 1 79 ? -5.293 -2.318 16.459 1.00 86.81 79 GLN A O 1
ATOM 619 N N . GLU A 1 80 ? -4.893 -0.839 18.095 1.00 88.50 80 GLU A N 1
ATOM 620 C CA . GLU A 1 80 ? -6.044 0.025 17.814 1.00 88.50 80 GLU A CA 1
ATOM 621 C C . GLU A 1 80 ? -5.976 0.613 16.394 1.00 88.50 80 GLU A C 1
ATOM 623 O O . GLU A 1 80 ? -6.979 0.650 15.684 1.00 88.50 80 GLU A O 1
ATOM 628 N N . GLU A 1 81 ? -4.784 1.022 15.944 1.00 87.12 81 GLU A N 1
ATOM 629 C CA . GLU A 1 81 ? -4.571 1.502 14.574 1.00 87.12 81 GLU A CA 1
ATOM 630 C C . GLU A 1 81 ? -4.738 0.367 13.549 1.00 87.12 81 GLU A C 1
ATOM 632 O O . GLU A 1 81 ? -5.340 0.578 12.498 1.00 87.12 81 GLU A O 1
ATOM 637 N N . SER A 1 82 ? -4.279 -0.850 13.867 1.00 88.31 82 SER A N 1
ATOM 638 C CA . SER A 1 82 ? -4.508 -2.042 13.034 1.00 88.31 82 SER A CA 1
ATOM 639 C C . SER A 1 82 ? -6.000 -2.336 12.844 1.00 88.31 82 SER A C 1
ATOM 641 O O . SER A 1 82 ? -6.461 -2.547 11.719 1.00 88.31 82 SER A O 1
ATOM 643 N N . ASP A 1 83 ? -6.771 -2.297 13.931 1.00 87.62 83 ASP A N 1
ATOM 644 C CA . ASP A 1 83 ? -8.212 -2.541 13.895 1.00 87.62 83 ASP A CA 1
ATOM 645 C C . ASP A 1 83 ? -8.933 -1.436 13.102 1.00 87.62 83 ASP A C 1
ATOM 647 O O . ASP A 1 83 ? -9.801 -1.738 12.278 1.00 87.62 83 ASP A O 1
ATOM 651 N N . SER A 1 84 ? -8.511 -0.171 13.257 1.00 87.12 84 SER A N 1
ATOM 652 C CA . SER A 1 84 ? -9.011 0.950 12.446 1.00 87.12 84 SER A CA 1
ATOM 653 C C . SER A 1 84 ? -8.742 0.739 10.960 1.00 87.12 84 SER A C 1
ATOM 655 O O . SER A 1 84 ? -9.651 0.918 10.159 1.00 87.12 84 SER A O 1
ATOM 657 N N . ILE A 1 85 ? -7.539 0.293 10.575 1.00 85.38 85 ILE A N 1
ATOM 658 C CA . ILE A 1 85 ? -7.207 0.013 9.168 1.00 85.38 85 ILE A CA 1
ATOM 659 C C . ILE A 1 85 ? -8.199 -0.986 8.564 1.00 85.38 85 ILE A C 1
ATOM 661 O O . ILE A 1 85 ? -8.690 -0.775 7.455 1.00 85.38 85 ILE A O 1
ATOM 665 N N . ILE A 1 86 ? -8.512 -2.067 9.282 1.00 83.50 86 ILE A N 1
ATOM 666 C CA . ILE A 1 86 ? -9.455 -3.092 8.813 1.00 83.50 86 ILE A CA 1
ATOM 667 C C . ILE A 1 86 ? -10.867 -2.516 8.667 1.00 83.50 86 ILE A C 1
ATOM 669 O O . ILE A 1 86 ? -11.571 -2.835 7.705 1.00 83.50 86 ILE A O 1
ATOM 673 N N . ASP A 1 87 ? -11.290 -1.687 9.613 1.00 87.25 87 ASP A N 1
ATOM 674 C CA . ASP A 1 87 ? -12.599 -1.042 9.592 1.00 87.25 87 ASP A CA 1
ATOM 675 C C . ASP A 1 87 ? -12.720 -0.009 8.467 1.00 87.25 87 ASP A C 1
ATOM 677 O O . ASP A 1 87 ? -13.731 0.026 7.761 1.00 87.25 87 ASP A O 1
ATOM 681 N N . ASP A 1 88 ? -11.681 0.788 8.251 1.00 83.56 88 ASP A N 1
ATOM 682 C CA . ASP A 1 88 ? -11.625 1.801 7.205 1.00 83.56 88 ASP A CA 1
ATOM 683 C C . ASP A 1 88 ? -11.577 1.168 5.817 1.00 83.56 88 ASP A C 1
ATOM 685 O O . ASP A 1 88 ? -12.271 1.633 4.916 1.00 83.56 88 ASP A O 1
ATOM 689 N N . LEU A 1 89 ? -10.871 0.048 5.643 1.00 82.69 89 LEU A N 1
ATOM 690 C CA . LEU A 1 89 ? -10.917 -0.731 4.402 1.00 82.69 89 LEU A CA 1
ATOM 691 C C . LEU A 1 89 ? -12.334 -1.208 4.046 1.00 82.69 89 LEU A C 1
ATOM 693 O O . LEU A 1 89 ? -12.631 -1.377 2.868 1.00 82.69 89 LEU A O 1
ATOM 697 N N . LYS A 1 90 ? -13.213 -1.405 5.038 1.00 82.75 90 LYS A N 1
ATOM 698 C CA . LYS A 1 90 ? -14.617 -1.798 4.824 1.00 82.75 90 LYS A CA 1
ATOM 699 C C . LYS A 1 90 ? -15.564 -0.613 4.639 1.00 82.75 90 LYS A C 1
ATOM 701 O O . LYS A 1 90 ? -16.628 -0.776 4.052 1.00 82.75 90 LYS A O 1
ATOM 706 N N . LYS A 1 91 ? -15.244 0.546 5.220 1.00 85.19 91 LYS A N 1
ATOM 707 C CA . LYS A 1 91 ? -16.160 1.700 5.312 1.00 85.19 91 LYS A CA 1
ATOM 708 C C . LYS A 1 91 ? -15.804 2.831 4.346 1.00 85.19 91 LYS A C 1
ATOM 710 O O . LYS A 1 91 ? -16.667 3.641 4.012 1.00 85.19 91 LYS A O 1
ATOM 715 N N . ASN A 1 92 ? -14.552 2.916 3.909 1.00 82.88 92 ASN A N 1
ATOM 716 C CA . ASN A 1 92 ? -14.045 3.990 3.067 1.00 82.88 92 ASN A CA 1
ATOM 717 C C . ASN A 1 92 ? -13.980 3.539 1.604 1.00 82.88 92 ASN A C 1
ATOM 719 O O . ASN A 1 92 ? -13.019 2.905 1.167 1.00 82.88 92 ASN A O 1
ATOM 723 N N . SER A 1 93 ? -14.982 3.940 0.824 1.00 82.38 93 SER A N 1
ATOM 724 C CA . SER A 1 93 ? -15.099 3.597 -0.600 1.00 82.38 93 SER A CA 1
ATOM 725 C C . SER A 1 93 ? -13.909 4.058 -1.450 1.00 82.38 93 SER A C 1
ATOM 727 O O . SER A 1 93 ? -13.615 3.467 -2.488 1.00 82.38 93 SER A O 1
ATOM 729 N N . ALA A 1 94 ? -13.183 5.100 -1.033 1.00 80.12 94 ALA A N 1
ATOM 730 C CA . ALA A 1 94 ? -11.990 5.534 -1.749 1.00 80.12 94 ALA A CA 1
ATOM 731 C C . ALA A 1 94 ? -10.796 4.597 -1.507 1.00 80.12 94 ALA A C 1
ATOM 733 O O . ALA A 1 94 ? -9.995 4.396 -2.422 1.00 80.12 94 ALA A O 1
ATOM 734 N N . LEU A 1 95 ? -10.674 4.037 -0.298 1.00 81.00 95 LEU A N 1
ATOM 735 C CA . LEU A 1 95 ? -9.668 3.022 0.025 1.00 81.00 95 LEU A CA 1
ATOM 736 C C . LEU A 1 95 ? -9.998 1.685 -0.633 1.00 81.00 95 LEU A C 1
ATOM 738 O O . LEU A 1 95 ? -9.111 1.080 -1.226 1.00 81.00 95 LEU A O 1
ATOM 742 N N . GLU A 1 96 ? -11.265 1.278 -0.595 1.00 83.56 96 GLU A N 1
ATOM 743 C CA . GLU A 1 96 ? -11.765 0.095 -1.301 1.00 83.56 96 GLU A CA 1
ATOM 744 C C . GLU A 1 96 ? -11.455 0.179 -2.802 1.00 83.56 96 GLU A C 1
ATOM 746 O O . GLU A 1 96 ? -10.817 -0.704 -3.368 1.00 83.56 96 GLU A O 1
ATOM 751 N N . ARG A 1 97 ? -11.766 1.308 -3.451 1.00 84.19 97 ARG A N 1
ATOM 752 C CA . ARG A 1 97 ? -11.457 1.487 -4.877 1.00 84.19 97 ARG A CA 1
ATOM 753 C C . ARG A 1 97 ? -9.954 1.447 -5.171 1.00 84.19 97 ARG A C 1
ATOM 755 O O . ARG A 1 97 ? -9.542 1.024 -6.252 1.00 84.19 97 ARG A O 1
ATOM 762 N N . LEU A 1 98 ? -9.118 1.928 -4.249 1.00 82.44 98 LEU A N 1
ATOM 763 C CA . LEU A 1 98 ? -7.664 1.872 -4.402 1.00 82.44 98 LEU A CA 1
ATOM 764 C C . LEU A 1 98 ? -7.156 0.426 -4.307 1.00 82.44 98 LEU A C 1
ATOM 766 O O . LEU A 1 98 ? -6.366 0.008 -5.154 1.00 82.44 98 LEU A O 1
ATOM 770 N N . THR A 1 99 ? -7.615 -0.348 -3.320 1.00 85.75 99 THR A N 1
ATOM 771 C CA . THR A 1 99 ? -7.230 -1.761 -3.189 1.00 85.75 99 THR A CA 1
ATOM 772 C C . THR A 1 99 ? -7.744 -2.587 -4.365 1.00 85.75 99 THR A C 1
ATOM 774 O O . THR A 1 99 ? -6.993 -3.416 -4.879 1.00 85.75 99 THR A O 1
ATOM 777 N N . GLU A 1 100 ? -8.949 -2.320 -4.870 1.00 87.81 100 GLU A N 1
ATOM 778 C CA . GLU A 1 100 ? -9.493 -2.939 -6.086 1.00 87.81 100 GLU A CA 1
ATOM 779 C C . GLU A 1 100 ? -8.629 -2.668 -7.321 1.00 87.81 100 GLU A C 1
ATOM 781 O O . GLU A 1 100 ? -8.295 -3.598 -8.058 1.00 87.81 100 GLU A O 1
ATOM 786 N N . LYS A 1 101 ? -8.192 -1.419 -7.531 1.00 84.50 101 LYS A N 1
ATOM 787 C CA . LYS A 1 101 ? -7.255 -1.080 -8.617 1.00 84.50 101 LYS A CA 1
ATOM 788 C C . LYS A 1 101 ? -5.914 -1.806 -8.481 1.00 84.50 101 LYS A C 1
ATOM 790 O O . LYS A 1 101 ? -5.288 -2.140 -9.486 1.00 84.50 101 LYS A O 1
ATOM 795 N N . CYS A 1 102 ? -5.503 -2.101 -7.251 1.00 87.62 102 CYS A N 1
ATOM 796 C CA . CYS A 1 102 ? -4.358 -2.953 -6.941 1.00 87.62 102 CYS A CA 1
ATOM 797 C C . CYS A 1 102 ? -4.697 -4.456 -6.965 1.00 87.62 102 CYS A C 1
ATOM 799 O O . CYS A 1 102 ? -3.956 -5.253 -6.391 1.00 87.62 102 CYS A O 1
ATOM 801 N N . GLY A 1 103 ? -5.801 -4.883 -7.587 1.00 88.75 103 GLY A N 1
ATOM 802 C CA . GLY A 1 103 ? -6.192 -6.294 -7.683 1.00 88.75 103 GLY A CA 1
ATOM 803 C C . GLY A 1 103 ? -6.479 -6.954 -6.330 1.00 88.75 103 GLY A C 1
ATOM 804 O O . GLY A 1 103 ? -6.244 -8.149 -6.173 1.00 88.75 103 GLY A O 1
ATOM 805 N N . GLY A 1 104 ? -6.898 -6.173 -5.332 1.00 89.50 104 GLY A N 1
ATOM 806 C CA . GLY A 1 104 ? -7.121 -6.623 -3.956 1.00 89.50 104 GLY A CA 1
ATOM 807 C C . GLY A 1 104 ? -5.839 -6.881 -3.154 1.00 89.50 104 GLY A C 1
ATOM 808 O O . GLY A 1 104 ? -5.909 -7.426 -2.055 1.00 89.50 104 GLY A O 1
ATOM 809 N N . ARG A 1 105 ? -4.657 -6.520 -3.674 1.00 90.81 105 ARG A N 1
ATOM 810 C CA . ARG A 1 105 ? -3.369 -6.800 -3.020 1.00 90.81 105 ARG A CA 1
ATOM 811 C C . ARG A 1 105 ? -3.050 -5.760 -1.953 1.00 90.81 105 ARG A C 1
ATOM 813 O O . ARG A 1 105 ? -2.566 -4.667 -2.257 1.00 90.81 105 ARG A O 1
ATOM 820 N N . TYR A 1 106 ? -3.243 -6.132 -0.695 1.00 91.19 106 TYR A N 1
ATOM 821 C CA . TYR A 1 106 ? -2.751 -5.365 0.440 1.00 91.19 106 TYR A CA 1
ATOM 822 C C . TYR A 1 106 ? -2.310 -6.268 1.596 1.00 91.19 106 TYR A C 1
ATOM 824 O O . TYR A 1 106 ? -2.698 -7.434 1.681 1.00 91.19 106 TYR A O 1
ATOM 832 N N . HIS A 1 107 ? -1.501 -5.716 2.495 1.00 91.31 107 HIS A N 1
ATOM 833 C CA . HIS A 1 107 ? -1.129 -6.341 3.760 1.00 91.31 107 HIS A CA 1
ATOM 834 C C . HIS A 1 107 ? -1.002 -5.281 4.858 1.00 91.31 107 HIS A C 1
ATOM 836 O O . HIS A 1 107 ? -0.812 -4.101 4.559 1.00 91.31 107 HIS A O 1
ATOM 842 N N . THR A 1 108 ? -1.097 -5.693 6.121 1.00 90.00 108 THR A N 1
ATOM 843 C CA . THR A 1 108 ? -0.862 -4.824 7.279 1.00 90.00 108 THR A CA 1
ATOM 844 C C . THR A 1 108 ? 0.427 -5.243 7.985 1.00 90.00 108 THR A C 1
ATOM 846 O O . THR A 1 108 ? 0.748 -6.425 8.048 1.00 90.00 108 THR A O 1
ATOM 849 N N . CYS A 1 109 ? 1.209 -4.290 8.488 1.00 89.62 109 CYS A N 1
ATOM 850 C CA . CYS A 1 109 ? 2.475 -4.570 9.161 1.00 89.62 109 CYS A CA 1
ATOM 851 C C . CYS A 1 109 ? 2.699 -3.623 10.339 1.00 89.62 109 CYS A C 1
ATOM 853 O O . CYS A 1 109 ? 2.582 -2.404 10.205 1.00 89.62 109 CYS A O 1
ATOM 855 N N . SER A 1 110 ? 3.065 -4.175 11.496 1.00 89.44 110 SER A N 1
ATOM 856 C CA . SER A 1 110 ? 3.484 -3.350 12.625 1.00 89.44 110 SER A CA 1
ATOM 857 C C . SER A 1 110 ? 4.861 -2.760 12.344 1.00 89.44 110 SER A C 1
ATOM 859 O O . SER A 1 110 ? 5.823 -3.478 12.067 1.00 89.44 110 SER A O 1
ATOM 861 N N . LYS A 1 111 ? 4.984 -1.440 12.471 1.00 81.19 111 LYS A N 1
ATOM 862 C CA . LYS A 1 111 ? 6.251 -0.728 12.274 1.00 81.19 111 LYS A CA 1
ATOM 863 C C . LYS A 1 111 ? 7.319 -1.125 13.299 1.00 81.19 111 LYS A C 1
ATOM 865 O O . LYS A 1 111 ? 8.506 -0.971 13.038 1.00 81.19 111 LYS A O 1
ATOM 870 N N . ASN A 1 112 ? 6.897 -1.662 14.441 1.00 77.19 112 ASN A N 1
ATOM 871 C CA . ASN A 1 112 ? 7.782 -2.093 15.519 1.00 77.19 112 ASN A CA 1
ATOM 872 C C . ASN A 1 112 ? 8.282 -3.539 15.351 1.00 77.19 112 ASN A C 1
ATOM 874 O O . ASN A 1 112 ? 8.888 -4.081 16.276 1.00 77.19 112 ASN A O 1
ATOM 878 N N . MET A 1 113 ? 8.029 -4.190 14.209 1.00 58.25 113 MET A N 1
ATOM 879 C CA . MET A 1 113 ? 8.582 -5.517 13.934 1.00 58.25 113 MET A CA 1
ATOM 880 C C . MET A 1 113 ? 10.079 -5.421 13.632 1.00 58.25 113 MET A C 1
ATOM 882 O O . MET A 1 113 ? 10.501 -5.327 12.485 1.00 58.25 113 MET A O 1
ATOM 886 N N . ASN A 1 114 ? 10.881 -5.497 14.689 1.00 51.19 114 ASN A N 1
ATOM 887 C CA . ASN A 1 114 ? 12.264 -5.937 14.600 1.00 51.19 114 ASN A CA 1
ATOM 888 C C . ASN A 1 1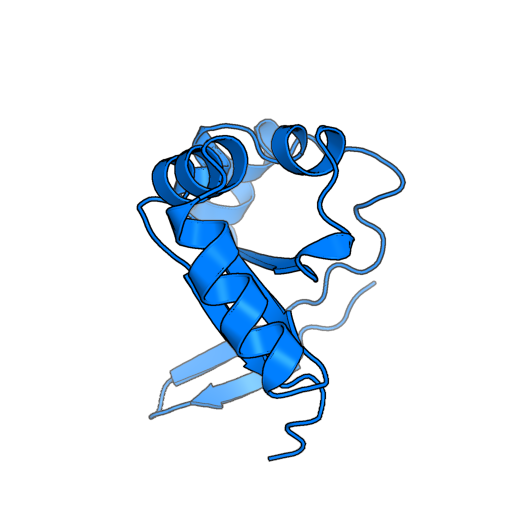14 ? 12.240 -7.465 14.743 1.00 51.19 114 ASN A C 1
ATOM 890 O O . ASN A 1 114 ? 12.216 -7.967 15.867 1.00 51.19 114 ASN A O 1
ATOM 894 N N . SER A 1 115 ? 12.145 -8.200 13.632 1.00 45.88 115 SER A N 1
ATOM 895 C CA . SER A 1 115 ? 12.408 -9.648 13.634 1.00 45.88 115 SER A CA 1
ATOM 896 C C . SER A 1 115 ? 13.902 -9.918 13.568 1.00 45.88 115 SER A C 1
ATOM 898 O O . SER A 1 115 ? 14.527 -9.308 12.668 1.00 45.88 115 SER A O 1
#

Foldseek 3Di:
DWDWDWDQDPNDIDTDTDDPPCVVDLPACVVVLCCCVPVVVDQAAEAED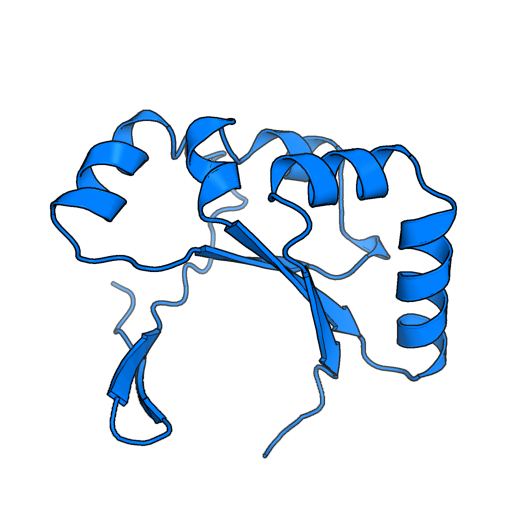APVPDDPVNLVSYDLSNLCRYAYEHEDADVVSVVVVVVCCVVPVSNVVSCVSNVVHYDYYYPPPPD

Radius of gyration: 15.04 Å; chains: 1; bounding box: 38×36×37 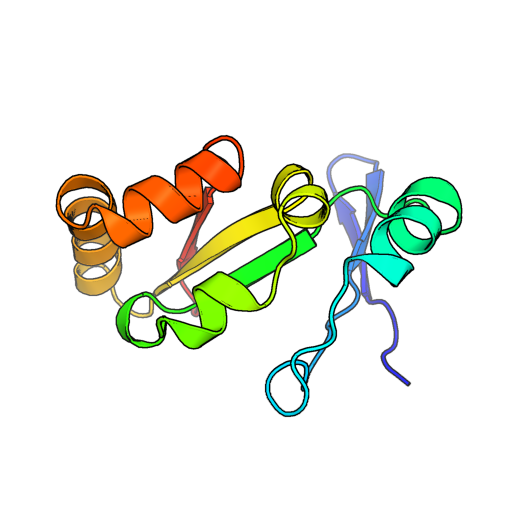Å